Protein AF-J9GBK9-F1 (afdb_monomer_lite)

Foldseek 3Di:
DQDPDQQAWDWDFPDDDPPTDTDTDGDDPPDVVHDDCDPVNVVVVVVVVVVVVVVVVVVPD

Sequence (61 aa):
MICRSPRSGQLRQNLSGDQAYFSFLPTPLPPNPSIEVDAETSALLRKIHADIGFLKGVFHP

Radius of gyration: 19.89 Å; chains: 1; bounding box: 41×22×57 Å

pLDDT: mean 88.26, std 11.94, range [49.31, 98.12]

Organism: NCBI:txid749906

Secondary structure (DSSP, 8-state):
-----TTS-EEEEEE-STT-EEEEEPPPSSPSSPPP--HHHHHHHHHHHHHHHHHHHHH--

Structure (mmCIF, N/CA/C/O backbone):
data_AF-J9GBK9-F1
#
_entry.id   AF-J9GBK9-F1
#
loop_
_atom_site.group_PDB
_atom_site.id
_atom_site.type_symbol
_atom_site.label_atom_id
_atom_site.label_alt_id
_atom_site.label_comp_id
_atom_site.label_asym_id
_atom_site.label_entity_id
_atom_site.label_seq_id
_atom_site.pdbx_PDB_ins_code
_atom_site.Cartn_x
_atom_site.Cartn_y
_atom_site.Cartn_z
_atom_site.occupancy
_atom_site.B_iso_or_equiv
_atom_site.auth_seq_id
_atom_site.auth_comp_id
_atom_site.auth_asym_id
_atom_site.auth_atom_id
_atom_site.pdbx_PDB_model_num
ATOM 1 N N . MET A 1 1 ? -4.712 -15.866 6.285 1.00 49.31 1 MET A N 1
ATOM 2 C CA . MET A 1 1 ? -3.574 -15.598 7.196 1.00 49.31 1 MET A CA 1
ATOM 3 C C . MET A 1 1 ? -3.397 -14.092 7.281 1.00 49.31 1 MET A C 1
ATOM 5 O O . MET A 1 1 ? -3.338 -13.459 6.238 1.00 49.31 1 MET A O 1
ATOM 9 N N . ILE A 1 2 ? -3.387 -13.510 8.482 1.00 59.41 2 ILE A N 1
ATOM 10 C CA . ILE A 1 2 ? -3.084 -12.081 8.657 1.00 59.41 2 ILE A CA 1
ATOM 11 C C . ILE A 1 2 ? -1.561 -11.940 8.542 1.00 59.41 2 ILE A C 1
ATOM 13 O O . ILE A 1 2 ? -0.832 -12.512 9.353 1.00 59.41 2 ILE A O 1
ATOM 17 N N . CYS A 1 3 ? -1.077 -11.249 7.508 1.00 57.78 3 CYS A N 1
ATOM 18 C CA . CYS A 1 3 ? 0.346 -10.951 7.355 1.00 57.78 3 CYS A CA 1
ATOM 19 C C . CYS A 1 3 ? 0.818 -10.091 8.533 1.00 57.78 3 CYS A C 1
ATOM 21 O O . CYS A 1 3 ? 0.283 -9.013 8.773 1.00 57.78 3 CYS A O 1
ATOM 23 N N . ARG A 1 4 ? 1.841 -10.549 9.263 1.00 68.75 4 ARG A N 1
ATOM 24 C CA . ARG A 1 4 ? 2.466 -9.810 10.376 1.00 68.75 4 ARG A CA 1
ATOM 25 C C . ARG A 1 4 ? 3.480 -8.776 9.870 1.00 68.75 4 ARG A C 1
ATOM 27 O O . ARG A 1 4 ? 4.609 -8.733 10.345 1.00 68.75 4 ARG A O 1
ATOM 34 N N . SER A 1 5 ? 3.114 -7.991 8.862 1.00 81.12 5 SER A N 1
ATOM 35 C CA . SER A 1 5 ? 3.944 -6.876 8.400 1.00 81.12 5 SER A CA 1
ATOM 36 C C . SER A 1 5 ? 3.379 -5.569 8.953 1.00 81.12 5 SER A C 1
ATOM 38 O O . SER A 1 5 ? 2.164 -5.398 8.913 1.00 81.12 5 SER A O 1
ATOM 40 N N . PRO A 1 6 ? 4.207 -4.612 9.405 1.00 77.06 6 PRO A N 1
ATOM 41 C CA . PRO A 1 6 ? 3.733 -3.277 9.789 1.00 77.06 6 PRO A CA 1
ATOM 42 C C . PRO A 1 6 ? 3.093 -2.513 8.614 1.00 77.06 6 PRO A C 1
ATOM 44 O O . PRO A 1 6 ? 2.324 -1.577 8.816 1.00 77.06 6 PRO A O 1
ATOM 47 N N . ARG A 1 7 ? 3.361 -2.940 7.370 1.00 84.19 7 ARG A N 1
ATOM 48 C CA . ARG A 1 7 ? 2.692 -2.437 6.158 1.00 84.19 7 ARG A CA 1
ATOM 49 C C . ARG A 1 7 ? 1.323 -3.088 5.913 1.00 84.19 7 ARG A C 1
ATOM 51 O O . ARG A 1 7 ? 0.613 -2.683 4.999 1.00 84.19 7 ARG A O 1
ATOM 58 N N . SER A 1 8 ? 0.968 -4.122 6.677 1.00 85.56 8 SER A N 1
ATOM 59 C CA . SER A 1 8 ? -0.359 -4.739 6.647 1.00 85.56 8 SER A CA 1
ATOM 60 C C . SER A 1 8 ? -1.290 -4.012 7.606 1.00 85.56 8 SER A C 1
ATOM 62 O O . SER A 1 8 ? -0.880 -3.620 8.693 1.00 85.56 8 SER A O 1
ATOM 64 N N . GLY A 1 9 ? -2.552 -3.868 7.207 1.00 88.25 9 GLY A N 1
ATOM 65 C CA . GLY A 1 9 ? -3.591 -3.339 8.081 1.00 88.25 9 GLY A CA 1
ATOM 66 C C . GLY A 1 9 ? -3.908 -4.241 9.272 1.00 88.25 9 GLY A C 1
ATOM 67 O O . GLY A 1 9 ? -3.404 -5.358 9.401 1.00 88.25 9 GLY A O 1
ATOM 68 N N . GLN A 1 10 ? -4.811 -3.765 10.118 1.00 90.19 10 GLN A N 1
ATOM 69 C CA . GLN A 1 10 ? -5.238 -4.446 11.335 1.00 90.19 10 GLN A CA 1
ATOM 70 C C . GLN A 1 10 ? -6.750 -4.641 11.368 1.00 90.19 10 GLN A C 1
ATOM 72 O O . GLN A 1 10 ? -7.505 -3.882 10.762 1.00 90.19 10 GLN A O 1
ATOM 77 N N . LEU A 1 11 ? -7.210 -5.648 12.107 1.00 92.62 11 LEU A N 1
ATOM 78 C CA . LEU A 1 11 ? -8.627 -5.762 12.429 1.00 92.62 11 LEU A CA 1
ATOM 79 C C . LEU A 1 11 ? -8.957 -4.797 13.565 1.00 92.62 11 LEU A C 1
ATOM 81 O O . LEU A 1 11 ? -8.333 -4.834 14.624 1.00 92.62 11 LEU A O 1
ATOM 85 N N . ARG A 1 12 ? -9.954 -3.944 13.344 1.00 92.62 12 ARG A N 1
ATOM 86 C CA . ARG A 1 12 ? -10.527 -3.069 14.361 1.00 92.62 12 ARG A CA 1
ATOM 87 C C . ARG A 1 12 ? -11.855 -3.657 14.806 1.00 92.62 12 ARG A C 1
ATOM 89 O O . ARG A 1 12 ? -12.741 -3.868 13.980 1.00 92.62 12 ARG A O 1
ATOM 96 N N . GLN A 1 13 ? -12.006 -3.887 16.103 1.00 94.75 13 GLN A N 1
ATOM 97 C CA . GLN A 1 13 ? -13.311 -4.197 16.669 1.00 94.75 13 GLN A CA 1
ATOM 98 C C . GLN A 1 13 ? -14.184 -2.942 16.613 1.00 94.75 13 GLN A C 1
ATOM 100 O O . GLN A 1 13 ? -13.792 -1.898 17.132 1.00 94.75 13 GLN A O 1
ATOM 105 N N . ASN A 1 14 ? -15.342 -3.028 15.960 1.00 94.75 14 ASN A N 1
ATOM 106 C CA . ASN A 1 14 ? -16.266 -1.892 15.862 1.00 94.75 14 ASN A CA 1
ATOM 107 C C . ASN A 1 14 ? -17.370 -1.957 16.914 1.00 94.75 14 ASN A C 1
ATOM 109 O O . ASN A 1 14 ? -17.817 -0.916 17.383 1.00 94.75 14 ASN A O 1
ATOM 113 N N . LEU A 1 15 ? -17.803 -3.168 17.272 1.00 95.69 15 LEU A N 1
ATOM 114 C CA . LEU A 1 15 ? -18.842 -3.394 18.271 1.00 95.69 15 LEU A CA 1
ATOM 115 C C . LEU A 1 15 ? -18.444 -4.543 19.204 1.00 95.69 15 LEU A C 1
ATOM 117 O O . LEU A 1 15 ? -17.723 -5.462 18.804 1.00 95.69 15 LEU A O 1
ATOM 121 N N . SER A 1 16 ? -18.886 -4.476 20.456 1.00 93.19 16 SER A N 1
ATOM 122 C CA . SER A 1 16 ? -18.688 -5.499 21.487 1.00 93.19 16 SER A CA 1
ATOM 123 C C . SER A 1 16 ? -20.024 -6.116 21.922 1.00 93.19 16 SER A C 1
ATOM 125 O O . SER A 1 16 ? -21.090 -5.622 21.560 1.00 93.19 16 SER A O 1
ATOM 127 N N . GLY A 1 17 ? -19.962 -7.216 22.680 1.00 94.06 17 GLY A N 1
ATOM 128 C CA . GLY A 1 17 ? -21.139 -7.984 23.100 1.00 94.06 17 GLY A CA 1
ATOM 129 C C . GLY A 1 17 ? -21.614 -8.979 22.038 1.00 94.06 17 GLY A C 1
ATOM 130 O O . GLY A 1 17 ? -20.855 -9.352 21.146 1.00 94.06 17 GLY A O 1
ATOM 131 N N . ASP A 1 18 ? -22.875 -9.398 22.121 1.00 92.94 18 ASP A N 1
ATOM 132 C CA . ASP A 1 18 ? -23.430 -10.474 21.279 1.00 92.94 18 ASP A CA 1
ATOM 133 C C . ASP A 1 18 ? -23.463 -10.134 19.781 1.00 92.94 18 ASP A C 1
ATOM 135 O O . ASP A 1 18 ? -23.480 -11.022 18.933 1.00 92.94 18 ASP A O 1
ATOM 139 N N . GLN A 1 19 ? -23.431 -8.842 19.444 1.00 94.06 19 GLN A N 1
ATOM 140 C CA . GLN A 1 19 ? -23.351 -8.339 18.069 1.00 94.06 19 GLN A CA 1
ATOM 141 C C . GLN A 1 19 ? -21.931 -7.894 17.690 1.00 94.06 19 GLN A C 1
ATOM 143 O O . GLN A 1 19 ? -21.752 -7.032 16.827 1.00 94.06 19 GLN A O 1
ATOM 148 N N . ALA A 1 20 ? -20.904 -8.431 18.351 1.00 95.50 20 ALA A N 1
ATOM 149 C CA . ALA A 1 20 ? -19.529 -8.053 18.068 1.00 95.50 20 ALA A CA 1
ATOM 150 C C . ALA A 1 20 ? -19.148 -8.324 16.606 1.00 95.50 20 ALA A C 1
ATOM 152 O O . ALA A 1 20 ? -19.368 -9.408 16.068 1.00 95.50 20 ALA A O 1
ATOM 153 N N . TYR A 1 21 ? -18.512 -7.335 15.978 1.00 94.75 21 TYR A N 1
ATOM 154 C CA . TYR A 1 21 ? -17.944 -7.479 14.642 1.00 94.75 21 TYR A CA 1
ATOM 155 C C . TYR A 1 21 ? -16.679 -6.638 14.472 1.00 94.75 21 TYR A C 1
ATOM 157 O O . TYR A 1 21 ? -16.411 -5.679 15.208 1.00 94.75 21 TYR A O 1
ATOM 165 N N . PHE A 1 22 ? -15.906 -7.003 13.454 1.00 95.44 22 PHE A N 1
ATOM 166 C CA . PHE A 1 22 ? -14.620 -6.405 13.128 1.00 95.44 22 PHE A CA 1
ATOM 167 C C . PHE A 1 22 ? -14.649 -5.840 11.709 1.00 95.44 22 PHE A C 1
ATOM 169 O O . PHE A 1 22 ? -15.329 -6.372 10.834 1.00 95.44 22 PHE A O 1
ATOM 176 N N . SER A 1 23 ? -13.887 -4.779 11.468 1.00 94.62 23 SER A N 1
ATOM 177 C CA . SER A 1 23 ? -13.547 -4.317 10.120 1.00 94.62 23 SER A CA 1
ATOM 178 C C . SER A 1 23 ? -12.042 -4.376 9.923 1.00 94.62 23 SER A C 1
ATOM 180 O O . SER A 1 23 ? -11.270 -4.321 10.881 1.00 94.62 23 SER A O 1
ATOM 182 N N . PHE A 1 24 ? -11.614 -4.479 8.670 1.00 92.75 24 PHE A N 1
ATOM 183 C CA . PHE A 1 24 ? -10.210 -4.338 8.325 1.00 92.75 24 PHE A CA 1
ATOM 184 C C . PHE A 1 24 ? -9.864 -2.861 8.127 1.00 92.75 24 PHE A C 1
ATOM 186 O O . PHE A 1 24 ? -10.509 -2.164 7.345 1.00 92.75 24 PHE A O 1
ATOM 193 N N . LEU A 1 25 ? -8.845 -2.395 8.840 1.00 92.06 25 LEU A N 1
ATOM 194 C CA . LEU A 1 25 ? -8.293 -1.053 8.750 1.00 92.06 25 LEU A CA 1
ATOM 195 C C . LEU A 1 25 ? -6.914 -1.138 8.075 1.00 92.06 25 LEU A C 1
ATOM 197 O O . LEU A 1 25 ? -5.962 -1.568 8.731 1.00 92.06 25 LEU A O 1
ATOM 201 N N . PRO A 1 26 ? -6.778 -0.767 6.790 1.00 91.06 26 PRO A N 1
ATOM 202 C CA . PRO A 1 26 ? -5.488 -0.784 6.106 1.00 91.06 26 PRO A CA 1
ATOM 203 C C . PRO A 1 26 ? -4.513 0.227 6.724 1.00 91.06 26 PRO A C 1
ATOM 205 O O . PRO A 1 26 ? -4.922 1.275 7.225 1.00 91.06 26 PRO A O 1
ATOM 208 N N . THR A 1 27 ? -3.215 -0.071 6.657 1.00 91.50 27 THR A N 1
ATOM 209 C CA . THR A 1 27 ? -2.164 0.887 7.023 1.00 91.50 27 THR A CA 1
ATOM 210 C C . THR A 1 27 ? -2.191 2.071 6.050 1.00 91.50 27 THR A C 1
ATOM 212 O O . THR A 1 27 ? -2.312 1.847 4.841 1.00 91.50 27 THR A O 1
ATOM 215 N N . PRO A 1 28 ? -2.096 3.322 6.536 1.00 88.81 28 PRO A N 1
ATOM 216 C CA . PRO A 1 28 ? -2.098 4.498 5.673 1.00 88.81 28 PRO A CA 1
ATOM 217 C C . PRO A 1 28 ? -0.901 4.508 4.714 1.00 88.81 28 PRO A C 1
ATOM 219 O O . PRO A 1 28 ? 0.173 3.992 5.026 1.00 88.81 28 PRO A O 1
ATOM 222 N N . LEU A 1 29 ? -1.105 5.122 3.546 1.00 89.88 29 LEU A N 1
ATOM 223 C CA . LEU A 1 29 ? -0.045 5.392 2.578 1.00 89.88 29 LEU A CA 1
ATOM 224 C C . LEU A 1 29 ? 0.562 6.787 2.820 1.00 89.88 29 LEU A C 1
ATOM 226 O O . LEU A 1 29 ? -0.179 7.705 3.179 1.00 89.88 29 LEU A O 1
ATOM 230 N N . PRO A 1 30 ? 1.872 6.974 2.569 1.00 89.38 30 PRO A N 1
ATOM 231 C CA . PRO A 1 30 ? 2.835 5.957 2.134 1.00 89.38 30 PRO A CA 1
ATOM 232 C C . PRO A 1 30 ? 3.202 4.968 3.261 1.00 89.38 30 PRO A C 1
ATOM 234 O O . PRO A 1 30 ? 3.106 5.315 4.438 1.00 89.38 30 PRO A O 1
ATOM 237 N N . PRO A 1 31 ? 3.621 3.733 2.925 1.00 87.81 31 PRO A N 1
ATOM 238 C CA . PRO A 1 31 ? 4.031 2.758 3.930 1.00 87.81 31 PRO A CA 1
ATOM 239 C C . PRO A 1 31 ? 5.286 3.236 4.672 1.00 87.81 31 PRO A C 1
ATOM 241 O O . PRO A 1 31 ? 6.165 3.847 4.071 1.00 87.81 31 PRO A O 1
ATOM 244 N N . ASN A 1 32 ? 5.396 2.896 5.958 1.00 86.88 32 ASN A N 1
ATOM 245 C CA . ASN A 1 32 ? 6.585 3.147 6.774 1.00 86.88 32 ASN A CA 1
ATOM 246 C C . ASN A 1 32 ? 7.207 1.808 7.236 1.00 86.88 32 ASN A C 1
ATOM 248 O O . ASN A 1 32 ? 6.498 1.011 7.857 1.00 86.88 32 ASN A O 1
ATOM 252 N N . PRO A 1 33 ? 8.491 1.520 6.945 1.00 86.38 33 PRO A N 1
ATOM 253 C CA . PRO A 1 33 ? 9.390 2.315 6.106 1.00 86.38 33 PRO A CA 1
ATOM 254 C C . PRO A 1 33 ? 8.916 2.347 4.653 1.00 86.38 33 PRO A C 1
ATOM 256 O O . PRO A 1 33 ? 8.223 1.424 4.202 1.00 86.38 33 PRO A O 1
ATOM 259 N N . SER A 1 34 ? 9.313 3.395 3.932 1.00 89.19 34 SER A N 1
ATOM 260 C CA . SER A 1 34 ? 9.041 3.559 2.503 1.00 89.19 34 SER A CA 1
ATOM 261 C C . SER A 1 34 ? 9.492 2.337 1.703 1.00 89.19 34 SER A C 1
ATOM 263 O O . SER A 1 34 ? 10.369 1.578 2.121 1.00 89.19 34 SER A O 1
ATOM 265 N N . ILE A 1 35 ? 8.866 2.114 0.549 1.00 88.06 35 ILE A N 1
ATOM 266 C CA . ILE A 1 35 ? 9.335 1.099 -0.397 1.00 88.06 35 ILE A CA 1
ATOM 267 C C . ILE A 1 35 ? 10.588 1.656 -1.072 1.00 88.06 35 ILE A C 1
ATOM 269 O O . ILE A 1 35 ? 10.536 2.734 -1.662 1.00 88.06 35 ILE A O 1
ATOM 273 N N . GLU A 1 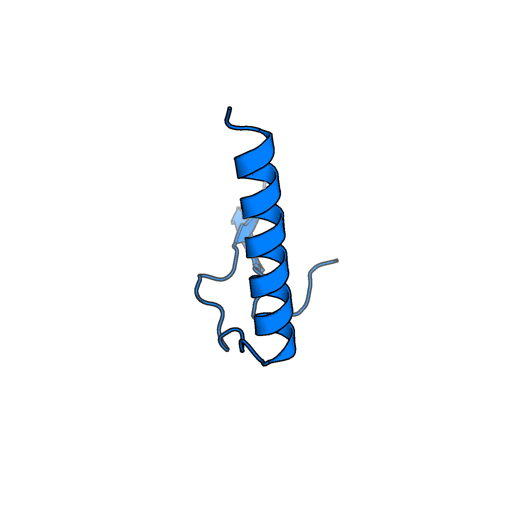36 ? 11.699 0.933 -0.976 1.00 91.3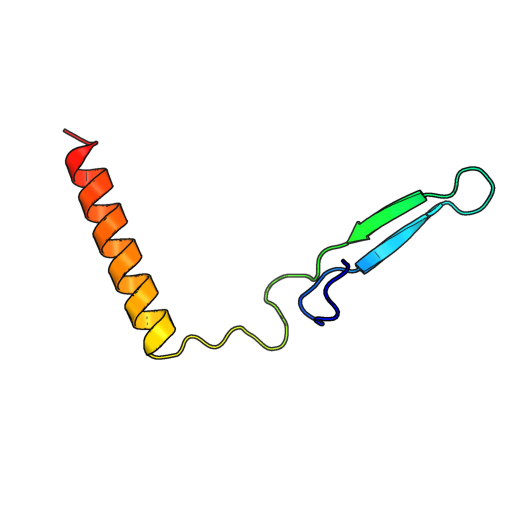8 36 GLU A N 1
ATOM 274 C CA . GLU A 1 36 ? 12.905 1.261 -1.729 1.00 91.38 36 GLU A CA 1
ATOM 275 C C . GLU A 1 36 ? 12.736 0.810 -3.179 1.00 91.38 36 GLU A C 1
ATOM 277 O O . GLU A 1 36 ? 12.295 -0.307 -3.447 1.00 91.38 36 GLU A O 1
ATOM 282 N N . VAL A 1 37 ? 13.058 1.701 -4.115 1.00 93.62 37 VAL A N 1
ATOM 283 C CA . VAL A 1 37 ? 13.040 1.404 -5.548 1.00 93.62 37 VAL A CA 1
ATOM 284 C C . VAL A 1 37 ? 14.479 1.178 -5.985 1.00 93.62 37 VAL A C 1
ATOM 286 O O . VAL A 1 37 ? 15.195 2.115 -6.336 1.00 93.62 37 VAL A O 1
ATOM 289 N N . ASP A 1 38 ? 14.911 -0.073 -5.912 1.00 96.12 38 ASP A N 1
ATOM 290 C CA . ASP A 1 38 ? 16.254 -0.482 -6.309 1.00 96.12 38 ASP A CA 1
ATOM 291 C C . ASP A 1 38 ? 16.395 -0.625 -7.839 1.00 96.12 38 ASP A C 1
ATOM 293 O O . ASP A 1 38 ? 15.484 -0.329 -8.625 1.00 96.12 38 ASP A O 1
ATOM 297 N N . ALA A 1 39 ? 17.581 -1.046 -8.283 1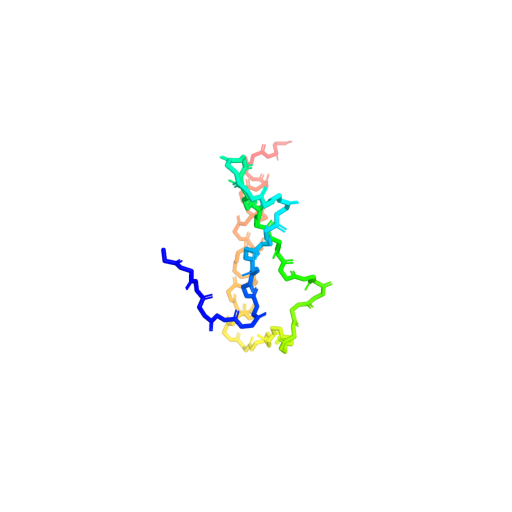.00 97.75 39 ALA A N 1
ATOM 298 C CA . ALA A 1 39 ? 17.896 -1.188 -9.700 1.00 97.75 39 ALA A CA 1
ATOM 299 C C . ALA A 1 39 ? 17.023 -2.245 -10.398 1.00 97.75 39 ALA A C 1
ATOM 301 O O . ALA A 1 39 ? 16.584 -2.019 -11.532 1.00 97.75 39 ALA A O 1
ATOM 302 N N . GLU A 1 40 ? 16.743 -3.365 -9.724 1.00 97.31 40 GLU A N 1
ATOM 303 C CA . GLU A 1 40 ? 15.907 -4.446 -10.253 1.00 97.31 40 GLU A CA 1
ATOM 304 C C . GLU A 1 40 ? 14.452 -3.996 -10.399 1.00 97.31 40 GLU A C 1
ATOM 306 O O . GLU A 1 40 ? 13.867 -4.107 -11.481 1.00 97.31 40 GLU A O 1
ATOM 311 N N . THR A 1 41 ? 13.895 -3.388 -9.351 1.00 96.31 41 THR A N 1
ATOM 312 C CA . THR A 1 41 ? 12.538 -2.828 -9.345 1.00 96.31 41 THR A CA 1
ATOM 313 C C . THR A 1 41 ? 12.396 -1.768 -10.432 1.00 96.31 41 THR A C 1
ATOM 315 O O . THR A 1 41 ?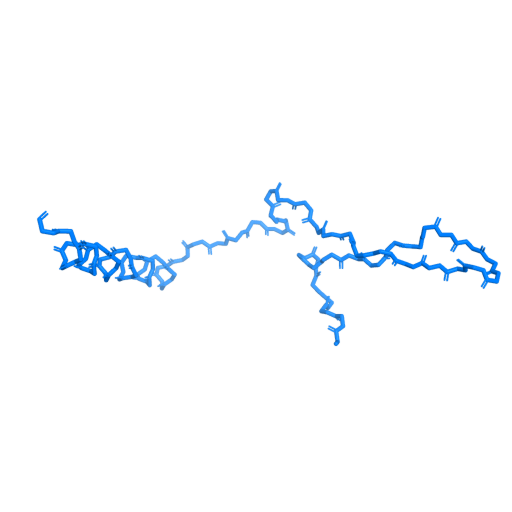 11.440 -1.783 -11.212 1.00 96.31 41 THR A O 1
ATOM 318 N N . SER A 1 42 ? 13.386 -0.882 -10.557 1.00 97.50 42 SER A N 1
ATOM 319 C CA . SER A 1 42 ? 13.417 0.141 -11.606 1.00 97.50 42 SER A CA 1
ATOM 320 C C . SER A 1 42 ? 13.426 -0.467 -13.011 1.00 97.50 42 SER A C 1
ATOM 322 O O . SER A 1 42 ? 12.746 0.036 -13.908 1.00 97.50 42 SER A O 1
ATOM 324 N N . ALA A 1 43 ? 14.194 -1.538 -13.232 1.00 98.12 43 ALA A N 1
ATOM 325 C CA . ALA A 1 43 ? 14.243 -2.228 -14.519 1.00 98.12 43 ALA A CA 1
ATOM 326 C C . ALA A 1 43 ? 12.903 -2.889 -14.864 1.00 98.12 43 ALA A C 1
ATOM 328 O O . ALA A 1 43 ? 12.435 -2.763 -16.000 1.00 98.12 43 ALA A O 1
ATOM 329 N N . LEU A 1 44 ? 12.261 -3.520 -13.880 1.00 98.06 44 LEU A N 1
ATOM 330 C CA . LEU A 1 44 ? 10.949 -4.135 -14.049 1.00 98.06 44 LEU A CA 1
ATOM 331 C C . LEU A 1 44 ? 9.881 -3.093 -14.402 1.00 98.06 44 LEU A C 1
ATOM 333 O O . LEU A 1 44 ? 9.131 -3.284 -15.359 1.00 98.06 44 LEU A O 1
ATOM 337 N N . LEU A 1 45 ? 9.853 -1.964 -13.688 1.00 97.31 45 LEU A N 1
ATOM 338 C CA . LEU A 1 45 ? 8.911 -0.872 -13.956 1.00 97.31 45 LEU A CA 1
ATOM 339 C C . LEU A 1 45 ? 9.085 -0.297 -15.367 1.00 97.31 45 LEU A C 1
ATOM 341 O O . LEU A 1 45 ? 8.095 -0.083 -16.066 1.00 97.31 45 LEU A O 1
ATOM 345 N N . ARG A 1 46 ? 10.331 -0.101 -15.824 1.00 97.81 46 ARG A N 1
ATOM 346 C CA . ARG A 1 46 ? 10.603 0.344 -17.203 1.00 97.81 46 ARG A CA 1
ATOM 347 C C . ARG A 1 46 ? 10.070 -0.642 -18.238 1.00 97.81 46 ARG A C 1
ATOM 349 O O . ARG A 1 46 ? 9.434 -0.211 -19.198 1.00 97.81 46 ARG A O 1
ATOM 356 N N . LYS A 1 47 ? 10.306 -1.942 -18.038 1.00 97.94 47 LYS A N 1
ATOM 357 C CA . LYS A 1 47 ? 9.806 -2.987 -18.940 1.00 97.94 47 LYS A CA 1
ATOM 358 C C . LYS A 1 47 ? 8.278 -2.968 -19.009 1.00 97.94 47 LYS A C 1
ATOM 360 O O . LYS A 1 47 ? 7.727 -2.880 -20.098 1.00 97.94 47 LYS A O 1
ATOM 365 N N . ILE A 1 48 ? 7.604 -2.957 -17.858 1.00 97.69 48 ILE A N 1
ATOM 366 C CA . ILE A 1 48 ? 6.136 -2.931 -17.789 1.00 97.69 48 ILE A CA 1
ATOM 367 C C . ILE A 1 48 ? 5.572 -1.688 -18.485 1.00 97.69 48 ILE A C 1
ATOM 369 O O . ILE A 1 48 ? 4.605 -1.789 -19.235 1.00 97.69 48 ILE A O 1
ATOM 373 N N . HIS A 1 49 ? 6.170 -0.513 -18.275 1.00 96.38 49 HIS A N 1
ATOM 374 C CA . HIS A 1 49 ? 5.730 0.701 -18.963 1.00 96.38 49 HIS A CA 1
ATOM 375 C C . HIS A 1 49 ? 5.901 0.613 -20.485 1.00 96.38 49 HIS A C 1
ATOM 377 O O . HIS A 1 49 ? 5.002 1.046 -21.207 1.00 96.38 49 HIS A O 1
ATOM 383 N N . ALA A 1 50 ? 7.003 0.035 -20.976 1.00 96.06 50 ALA A N 1
ATOM 384 C CA . ALA A 1 50 ? 7.201 -0.197 -22.406 1.00 96.06 50 ALA A CA 1
ATOM 385 C C .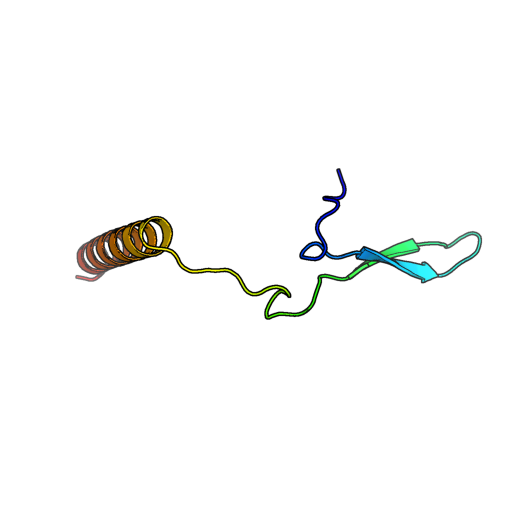 ALA A 1 50 ? 6.156 -1.175 -22.971 1.00 96.06 50 ALA A C 1
ATOM 387 O O . ALA A 1 50 ? 5.533 -0.873 -23.988 1.00 96.06 50 ALA A O 1
ATOM 388 N N . ASP A 1 51 ? 5.901 -2.284 -22.272 1.00 96.12 51 ASP A N 1
ATOM 389 C CA . ASP A 1 51 ? 4.921 -3.300 -22.671 1.00 96.12 51 ASP A CA 1
ATOM 390 C C . ASP A 1 51 ? 3.493 -2.720 -22.709 1.00 96.12 51 ASP A C 1
ATOM 392 O O . ASP A 1 51 ? 2.757 -2.930 -23.674 1.00 96.12 51 ASP A O 1
ATOM 396 N N . ILE A 1 52 ? 3.104 -1.925 -21.702 1.00 95.69 52 ILE A N 1
ATOM 397 C CA . ILE A 1 52 ? 1.809 -1.223 -21.675 1.00 95.69 52 ILE A CA 1
ATOM 398 C C . ILE A 1 52 ? 1.719 -0.199 -22.810 1.00 95.69 52 ILE A C 1
ATOM 400 O O . ILE A 1 52 ? 0.664 -0.075 -23.432 1.00 95.69 52 ILE A O 1
ATOM 404 N N . GLY A 1 53 ? 2.793 0.549 -23.072 1.00 93.81 53 GLY A N 1
ATOM 405 C CA . GLY A 1 53 ? 2.849 1.517 -24.167 1.00 93.81 53 GLY A CA 1
ATOM 406 C C . GLY A 1 53 ? 2.664 0.849 -25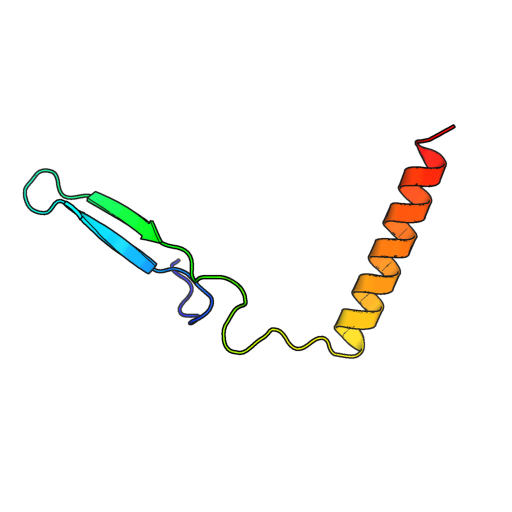.527 1.00 93.81 53 GLY A C 1
ATOM 407 O O . GLY A 1 53 ? 1.832 1.294 -26.316 1.00 93.81 53 GLY A O 1
ATOM 408 N N . PHE A 1 54 ? 3.370 -0.260 -25.761 1.00 93.81 54 PHE A N 1
ATOM 409 C CA . PHE A 1 54 ? 3.213 -1.085 -26.956 1.00 93.81 54 PHE A CA 1
ATOM 410 C C . PHE A 1 54 ? 1.776 -1.594 -27.093 1.00 93.81 54 PHE A C 1
ATOM 412 O O . PHE A 1 54 ? 1.150 -1.389 -28.129 1.00 93.81 54 PHE A O 1
ATOM 419 N N . LEU A 1 55 ? 1.221 -2.180 -26.027 1.00 93.38 55 LEU A N 1
ATOM 420 C CA . LEU A 1 55 ? -0.149 -2.686 -26.022 1.00 93.38 55 LEU A CA 1
ATOM 421 C C . LEU A 1 55 ? -1.149 -1.575 -26.367 1.00 93.38 55 LEU A C 1
ATOM 423 O O . LEU A 1 55 ? -1.983 -1.741 -27.250 1.00 93.38 55 LEU A O 1
ATOM 427 N N . LYS A 1 56 ? -1.036 -0.410 -25.722 1.00 89.38 56 LYS A N 1
ATOM 428 C CA . LYS A 1 56 ? -1.901 0.741 -26.010 1.00 89.38 56 LYS A CA 1
ATOM 429 C C . LYS A 1 56 ? -1.760 1.224 -27.451 1.00 89.38 56 LYS A C 1
ATOM 431 O O . LYS A 1 56 ? -2.780 1.504 -28.060 1.00 89.38 56 LYS A O 1
ATOM 436 N N . GLY A 1 57 ? -0.547 1.283 -28.001 1.00 83.38 57 GLY A N 1
ATOM 437 C CA . GLY A 1 57 ? -0.323 1.655 -29.402 1.00 83.38 57 GLY A CA 1
ATOM 438 C C . GLY A 1 57 ? -0.896 0.648 -30.405 1.00 83.38 57 GLY A C 1
ATOM 439 O O . GLY A 1 57 ? -1.302 1.038 -31.490 1.00 83.38 57 GLY A O 1
ATOM 440 N N . VAL A 1 58 ? -0.982 -0.634 -30.040 1.00 73.88 58 VAL A N 1
ATOM 441 C CA . VAL A 1 58 ? -1.634 -1.671 -30.861 1.00 73.88 58 VAL A CA 1
ATOM 442 C C . VAL A 1 58 ? -3.164 -1.590 -30.778 1.00 73.88 58 VAL A C 1
ATOM 444 O O . VAL A 1 58 ? -3.844 -1.890 -31.755 1.00 73.88 58 VAL A O 1
ATOM 447 N N . PHE A 1 59 ? -3.717 -1.189 -29.629 1.00 63.41 59 PHE A N 1
ATOM 448 C CA . PHE A 1 59 ? -5.168 -1.109 -29.405 1.00 63.41 59 PHE A CA 1
ATOM 449 C C . PHE A 1 59 ? -5.788 0.272 -29.671 1.00 63.41 59 PHE A C 1
ATOM 451 O O . PHE A 1 59 ? -7.014 0.384 -29.665 1.00 63.41 59 PHE A O 1
ATOM 458 N N . HIS A 1 60 ? -4.981 1.304 -29.927 1.00 54.78 60 HIS A N 1
ATOM 459 C CA . HIS A 1 60 ? -5.441 2.609 -30.404 1.00 54.78 60 HIS A CA 1
ATOM 460 C C . HIS A 1 60 ? -5.018 2.801 -31.873 1.00 54.78 60 HIS A C 1
ATOM 462 O O . HIS A 1 60 ? -3.870 3.181 -32.105 1.00 54.78 60 HIS A O 1
ATOM 468 N N . PRO A 1 61 ? -5.900 2.505 -32.853 1.00 56.34 61 PRO A N 1
ATOM 469 C CA . PRO A 1 61 ? -5.690 2.888 -34.249 1.00 56.34 61 PRO A CA 1
ATOM 470 C C . PRO A 1 61 ? -5.757 4.408 -34.448 1.00 56.34 61 PRO A C 1
ATOM 472 O O . PRO A 1 61 ? -6.453 5.086 -33.651 1.00 56.34 61 PRO A O 1
#